Protein AF-A0A4V2WLY6-F1 (afdb_monomer)

Structure (mmCIF, N/CA/C/O backbone):
data_AF-A0A4V2WLY6-F1
#
_entry.id   AF-A0A4V2WLY6-F1
#
loop_
_atom_site.group_PDB
_atom_site.id
_atom_site.type_symbol
_atom_site.label_atom_id
_atom_site.label_alt_id
_atom_site.label_comp_id
_atom_site.label_asym_id
_atom_site.label_entity_id
_atom_site.label_seq_id
_atom_site.pdbx_PDB_ins_code
_atom_site.Cartn_x
_atom_site.Cartn_y
_atom_site.Cartn_z
_atom_site.occupancy
_atom_site.B_iso_or_equiv
_atom_site.auth_seq_id
_atom_site.auth_comp_id
_atom_site.auth_asym_id
_atom_site.auth_atom_id
_atom_site.pdbx_PDB_model_num
ATOM 1 N N . MET A 1 1 ? 9.867 -6.894 -5.201 1.00 90.81 1 MET A N 1
ATOM 2 C CA . MET A 1 1 ? 8.525 -6.310 -5.043 1.00 90.81 1 MET A CA 1
ATOM 3 C C . MET A 1 1 ? 8.366 -6.025 -3.567 1.00 90.81 1 MET A C 1
ATOM 5 O O . MET A 1 1 ? 8.521 -6.955 -2.788 1.00 90.81 1 MET A O 1
ATOM 9 N N . ARG A 1 2 ? 8.104 -4.778 -3.187 1.00 94.44 2 ARG A N 1
ATOM 10 C CA . ARG A 1 2 ? 7.743 -4.402 -1.816 1.00 94.44 2 ARG A CA 1
ATOM 11 C C . ARG A 1 2 ? 6.235 -4.533 -1.646 1.00 94.44 2 ARG A C 1
ATOM 13 O O . ARG A 1 2 ? 5.491 -4.207 -2.569 1.00 94.44 2 ARG A O 1
ATOM 20 N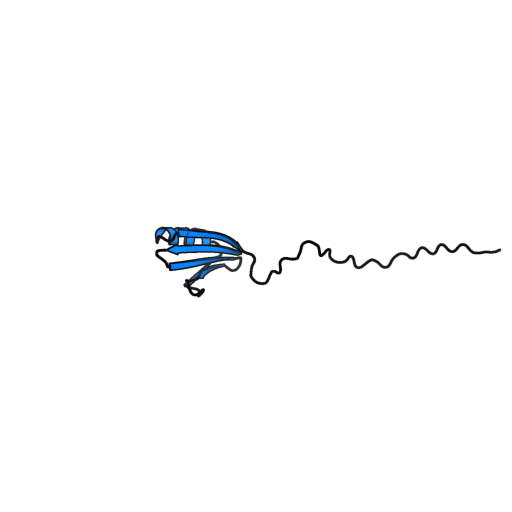 N . GLU A 1 3 ? 5.788 -5.020 -0.498 1.00 96.31 3 GLU A N 1
ATOM 21 C CA . GLU A 1 3 ? 4.374 -5.139 -0.145 1.00 96.31 3 GLU A CA 1
ATOM 22 C C . GLU A 1 3 ? 4.136 -4.529 1.241 1.00 96.31 3 GLU A C 1
ATOM 24 O O . GLU A 1 3 ? 4.792 -4.909 2.210 1.00 96.31 3 GLU A O 1
ATOM 29 N N . THR A 1 4 ? 3.167 -3.620 1.331 1.00 97.94 4 THR A N 1
ATOM 30 C CA . THR A 1 4 ? 2.736 -2.985 2.581 1.00 97.94 4 THR A CA 1
ATOM 31 C C . THR A 1 4 ? 1.263 -3.282 2.806 1.00 97.94 4 THR A C 1
ATOM 33 O O . THR A 1 4 ? 0.422 -3.033 1.941 1.00 97.94 4 THR A O 1
ATOM 36 N N . ILE A 1 5 ? 0.927 -3.822 3.971 1.00 97.69 5 ILE A N 1
ATOM 37 C CA . ILE A 1 5 ? -0.445 -4.086 4.392 1.00 97.69 5 ILE A CA 1
ATOM 38 C C . ILE A 1 5 ? -0.893 -2.937 5.287 1.00 97.69 5 ILE A C 1
ATOM 40 O O . ILE A 1 5 ? -0.221 -2.607 6.266 1.00 97.69 5 ILE A O 1
ATOM 44 N N . LEU A 1 6 ? -2.040 -2.350 4.948 1.00 98.31 6 LEU A N 1
ATOM 45 C CA . LEU A 1 6 ? -2.647 -1.265 5.702 1.00 98.31 6 LEU A CA 1
ATOM 46 C C . LEU A 1 6 ? -4.013 -1.664 6.245 1.00 98.31 6 LEU A C 1
ATOM 48 O O . LEU A 1 6 ? -4.808 -2.301 5.550 1.00 98.31 6 LEU A O 1
ATOM 52 N N . GLU A 1 7 ? -4.308 -1.221 7.462 1.00 97.94 7 GLU A N 1
ATOM 53 C CA . GLU A 1 7 ? -5.574 -1.470 8.143 1.00 97.94 7 GLU A CA 1
ATOM 54 C C . GLU A 1 7 ? -6.201 -0.181 8.667 1.00 97.94 7 GLU A C 1
ATOM 56 O O . GLU A 1 7 ? -5.514 0.746 9.099 1.00 97.94 7 GLU A O 1
ATOM 61 N N . ARG A 1 8 ? -7.533 -0.123 8.621 1.00 97.38 8 ARG A N 1
ATOM 62 C CA . ARG A 1 8 ? -8.323 0.989 9.154 1.00 97.38 8 ARG A CA 1
ATOM 63 C C . ARG A 1 8 ? -9.717 0.512 9.527 1.00 97.38 8 ARG A C 1
ATOM 65 O O . ARG A 1 8 ? -10.489 0.143 8.649 1.00 97.38 8 ARG A O 1
ATOM 72 N N . ALA A 1 9 ? -10.061 0.552 10.815 1.00 93.19 9 ALA A N 1
ATOM 73 C CA . ALA A 1 9 ? -11.410 0.251 11.317 1.00 93.19 9 ALA A CA 1
ATOM 74 C C . ALA A 1 9 ? -12.041 -1.032 10.715 1.00 93.19 9 ALA A C 1
ATOM 76 O O . ALA A 1 9 ? -13.198 -1.031 10.303 1.00 93.19 9 ALA A O 1
ATOM 77 N N . GLY A 1 10 ? -11.265 -2.118 10.614 1.00 92.38 10 GLY A N 1
ATOM 78 C CA . GLY A 1 10 ? -11.714 -3.396 10.040 1.00 92.38 10 GLY A CA 1
ATOM 79 C C . GLY A 1 10 ? -11.629 -3.501 8.510 1.00 92.38 10 GLY A C 1
ATOM 80 O O . GLY A 1 10 ? -11.931 -4.554 7.957 1.00 92.38 10 GLY A O 1
ATOM 81 N N . SER A 1 11 ? -11.193 -2.445 7.822 1.00 95.50 11 SER A N 1
ATOM 82 C CA . SER A 1 11 ? -10.854 -2.468 6.396 1.00 95.50 11 SER A CA 1
ATOM 83 C C . SER A 1 11 ? -9.372 -2.765 6.195 1.00 95.50 11 SER A C 1
ATOM 85 O O . SER A 1 11 ? -8.541 -2.339 6.997 1.00 95.50 11 SER A O 1
ATOM 87 N N . ARG A 1 12 ? -9.043 -3.446 5.092 1.00 96.88 12 ARG A N 1
ATOM 88 C CA . ARG A 1 12 ? -7.672 -3.787 4.696 1.00 96.88 12 ARG A CA 1
ATOM 89 C C . ARG A 1 12 ? -7.379 -3.298 3.281 1.00 96.88 12 ARG A C 1
ATOM 91 O O . ARG A 1 12 ? -8.220 -3.443 2.395 1.00 96.88 12 ARG A O 1
ATOM 98 N N . ARG A 1 13 ? -6.174 -2.774 3.076 1.00 97.62 13 ARG A N 1
ATOM 99 C CA . ARG A 1 13 ? -5.587 -2.480 1.764 1.00 97.62 13 ARG A CA 1
ATOM 100 C C . ARG A 1 13 ? -4.190 -3.072 1.669 1.00 97.62 13 ARG A C 1
ATOM 102 O O . ARG A 1 13 ? -3.545 -3.334 2.684 1.00 97.62 13 ARG A O 1
ATOM 109 N N . VAL A 1 14 ? -3.733 -3.293 0.444 1.00 97.44 14 VAL A N 1
ATOM 110 C CA . VAL A 1 14 ? -2.371 -3.757 0.173 1.00 97.44 14 VAL A CA 1
ATOM 111 C C . VAL A 1 14 ? -1.744 -2.851 -0.869 1.00 97.44 14 VAL A C 1
ATOM 113 O O . VAL A 1 14 ? -2.253 -2.758 -1.978 1.00 97.44 14 VAL A O 1
ATOM 116 N N . MET A 1 15 ? -0.636 -2.209 -0.533 1.00 97.31 15 MET A N 1
ATOM 117 C CA . MET A 1 15 ? 0.202 -1.521 -1.505 1.00 97.31 15 MET A CA 1
ATOM 118 C C . MET A 1 15 ? 1.278 -2.483 -2.001 1.00 97.31 15 MET A C 1
ATOM 120 O O . MET A 1 15 ? 1.932 -3.142 -1.194 1.00 97.31 15 MET A O 1
ATOM 124 N N . ARG A 1 16 ? 1.469 -2.581 -3.315 1.00 96.06 16 ARG A N 1
ATOM 125 C CA . ARG A 1 16 ? 2.564 -3.338 -3.929 1.00 96.06 16 ARG A CA 1
ATOM 126 C C . ARG A 1 16 ? 3.352 -2.431 -4.841 1.00 96.06 16 ARG A C 1
ATOM 128 O O . ARG A 1 16 ? 2.756 -1.781 -5.689 1.00 96.06 16 ARG A O 1
ATOM 135 N N . THR A 1 17 ? 4.668 -2.446 -4.699 1.00 95.62 17 THR A N 1
ATOM 136 C CA . THR A 1 17 ? 5.566 -1.692 -5.570 1.00 95.62 17 THR A CA 1
ATOM 137 C C . THR A 1 17 ? 6.602 -2.618 -6.179 1.00 95.62 17 THR A C 1
ATOM 139 O O . THR A 1 17 ? 7.282 -3.383 -5.484 1.00 95.62 17 THR A O 1
ATOM 142 N N . ASP A 1 18 ? 6.724 -2.553 -7.494 1.00 93.38 18 ASP A N 1
ATOM 143 C CA . ASP A 1 18 ? 7.758 -3.219 -8.271 1.00 93.38 18 ASP A CA 1
ATOM 144 C C . ASP A 1 18 ? 8.331 -2.271 -9.335 1.00 93.38 18 ASP A C 1
ATOM 146 O O . ASP A 1 18 ? 8.211 -1.052 -9.232 1.00 93.38 18 ASP A O 1
ATOM 150 N N . ASP A 1 19 ? 9.047 -2.830 -10.303 1.00 92.62 19 ASP A N 1
ATOM 151 C CA . ASP A 1 19 ? 9.661 -2.108 -11.411 1.00 92.62 19 ASP A CA 1
ATOM 152 C C . ASP A 1 19 ? 8.648 -1.575 -12.435 1.00 92.62 19 ASP A C 1
ATOM 154 O O . ASP A 1 19 ? 9.000 -0.691 -13.216 1.00 92.62 19 ASP A O 1
ATOM 158 N N . ALA A 1 20 ? 7.403 -2.061 -12.423 1.00 92.56 20 ALA A N 1
ATOM 159 C CA . ALA A 1 20 ? 6.337 -1.578 -13.294 1.00 92.56 20 ALA A CA 1
ATOM 160 C C . ALA A 1 20 ? 5.542 -0.424 -12.667 1.00 92.56 20 ALA A C 1
ATOM 162 O O . ALA A 1 20 ? 5.079 0.460 -13.388 1.00 92.56 20 ALA A O 1
ATOM 163 N N . GLY A 1 21 ? 5.393 -0.398 -11.340 1.00 95.62 21 GLY A N 1
ATOM 164 C CA . GLY A 1 21 ? 4.686 0.685 -10.662 1.00 95.62 21 GLY A CA 1
ATOM 165 C C . GLY A 1 21 ? 4.322 0.383 -9.217 1.00 95.62 21 GLY A C 1
ATOM 166 O O . GLY A 1 21 ? 4.744 -0.616 -8.634 1.00 95.62 21 GLY A O 1
ATOM 167 N N . THR A 1 22 ? 3.506 1.267 -8.645 1.00 96.62 22 THR A N 1
ATOM 168 C CA . THR A 1 22 ? 2.856 1.064 -7.349 1.00 96.62 22 THR A CA 1
ATOM 169 C C . THR A 1 22 ? 1.363 0.845 -7.552 1.00 96.62 22 THR A C 1
ATOM 171 O O . THR A 1 22 ? 0.687 1.690 -8.129 1.00 96.62 22 THR A O 1
ATOM 174 N N . VAL A 1 23 ? 0.828 -0.262 -7.044 1.00 97.25 23 VAL A N 1
ATOM 175 C CA . VAL A 1 23 ? -0.606 -0.569 -7.076 1.00 97.25 23 VAL A CA 1
ATOM 176 C C . VAL A 1 23 ? -1.167 -0.650 -5.664 1.00 97.25 23 VAL A C 1
ATOM 178 O O . VAL A 1 23 ? -0.530 -1.190 -4.759 1.00 97.25 23 VAL A O 1
ATOM 181 N N . VAL A 1 24 ? -2.379 -0.134 -5.474 1.00 97.12 24 VAL A N 1
ATOM 182 C CA . VAL A 1 24 ? -3.141 -0.270 -4.230 1.00 97.12 24 VAL A CA 1
ATOM 183 C C . VAL A 1 24 ? -4.296 -1.223 -4.484 1.00 97.12 24 VAL A C 1
ATOM 185 O O . VAL A 1 24 ? -5.135 -0.985 -5.351 1.00 97.12 24 VAL A O 1
ATOM 188 N N . LEU A 1 25 ? -4.341 -2.301 -3.714 1.00 97.50 25 LEU A N 1
ATOM 189 C CA . LEU A 1 25 ? -5.378 -3.319 -3.752 1.00 97.50 25 LEU A CA 1
ATOM 190 C C . LEU A 1 25 ? -6.351 -3.127 -2.590 1.00 97.50 25 LEU A C 1
ATOM 192 O O . LEU A 1 25 ? -5.946 -2.784 -1.473 1.00 97.50 25 LEU A O 1
ATOM 196 N N . ASP A 1 26 ? -7.626 -3.394 -2.841 1.00 96.12 26 ASP A N 1
ATOM 197 C CA . ASP A 1 26 ? -8.656 -3.454 -1.810 1.00 96.12 26 ASP A CA 1
ATOM 198 C C . ASP A 1 26 ? -8.644 -4.791 -1.038 1.00 96.12 26 ASP A C 1
ATOM 200 O O . ASP A 1 26 ? -7.790 -5.663 -1.234 1.00 96.12 26 ASP A O 1
ATOM 204 N N . ALA A 1 27 ? -9.612 -4.965 -0.136 1.00 93.38 27 ALA A N 1
ATOM 205 C CA . ALA A 1 27 ? -9.748 -6.179 0.664 1.00 93.38 27 ALA A CA 1
ATOM 206 C C . ALA A 1 27 ? -10.087 -7.433 -0.166 1.00 93.38 27 ALA A C 1
ATOM 208 O O . ALA A 1 27 ? -9.777 -8.542 0.269 1.00 93.38 27 ALA A O 1
ATOM 209 N N . ALA A 1 28 ? -10.695 -7.272 -1.346 1.00 94.06 28 ALA A N 1
ATOM 210 C CA . ALA A 1 28 ? -10.970 -8.354 -2.290 1.00 94.06 28 ALA A CA 1
ATOM 211 C C . ALA A 1 28 ? -9.757 -8.673 -3.187 1.00 94.06 28 ALA A C 1
ATOM 213 O O . ALA A 1 28 ? -9.795 -9.636 -3.951 1.00 94.06 28 ALA A O 1
ATOM 214 N N . GLY A 1 29 ? -8.671 -7.898 -3.080 1.00 93.50 29 GLY A N 1
ATOM 215 C CA . GLY A 1 29 ? -7.489 -8.021 -3.928 1.00 93.50 29 GLY A CA 1
ATOM 216 C C . GLY A 1 29 ? -7.655 -7.370 -5.301 1.00 93.50 29 GLY A C 1
ATOM 217 O O . GLY A 1 29 ? -6.836 -7.623 -6.184 1.00 93.50 29 GLY A O 1
ATOM 218 N N . MET A 1 30 ? -8.689 -6.548 -5.487 1.00 95.12 30 MET A N 1
ATOM 219 C CA . MET A 1 30 ? -8.927 -5.803 -6.720 1.00 95.12 30 MET A CA 1
ATOM 220 C C . MET A 1 30 ? -8.126 -4.503 -6.712 1.00 95.12 30 MET A C 1
ATOM 222 O O . MET A 1 30 ? -7.923 -3.897 -5.660 1.00 95.12 30 MET A O 1
ATOM 226 N N . VAL A 1 31 ? -7.677 -4.063 -7.887 1.00 96.31 31 VAL A N 1
ATOM 227 C CA . VAL A 1 31 ? -6.944 -2.800 -8.033 1.00 96.31 31 VAL A CA 1
ATOM 228 C C . VAL A 1 31 ? -7.885 -1.628 -7.764 1.00 96.31 31 VAL A C 1
ATOM 230 O O . VAL A 1 31 ? -8.872 -1.436 -8.472 1.00 96.31 31 VAL A O 1
ATOM 233 N N . ALA A 1 32 ? -7.562 -0.845 -6.740 1.00 95.25 32 ALA A N 1
ATOM 234 C CA . ALA A 1 32 ? -8.243 0.397 -6.402 1.00 95.25 32 ALA A CA 1
ATOM 235 C C . ALA A 1 32 ? -7.538 1.619 -7.011 1.00 95.25 32 ALA A C 1
ATOM 237 O O . ALA A 1 32 ? -8.205 2.601 -7.333 1.00 95.25 32 ALA A O 1
ATOM 238 N N . ALA A 1 33 ? -6.208 1.566 -7.159 1.00 94.88 33 ALA A N 1
ATOM 239 C CA . ALA A 1 33 ? -5.408 2.626 -7.769 1.00 94.88 33 ALA A CA 1
ATOM 240 C C . ALA A 1 33 ? -4.063 2.104 -8.307 1.00 94.88 33 ALA A C 1
ATOM 242 O O . ALA A 1 33 ? -3.519 1.125 -7.786 1.00 94.88 33 ALA A O 1
ATOM 243 N N . GLU A 1 34 ? -3.517 2.792 -9.311 1.00 97.38 34 GLU A N 1
ATOM 244 C CA . GLU A 1 34 ? -2.208 2.529 -9.921 1.00 97.38 34 GLU A CA 1
ATOM 245 C C . GLU A 1 34 ? -1.420 3.835 -10.055 1.00 97.38 34 GLU A C 1
ATOM 247 O O . GLU A 1 34 ? -1.978 4.884 -10.383 1.00 97.38 34 GLU A O 1
ATOM 252 N N . HIS A 1 35 ? -0.119 3.767 -9.791 1.00 96.19 35 HIS A N 1
ATOM 253 C CA . HIS A 1 35 ? 0.776 4.914 -9.704 1.00 96.19 35 HIS A CA 1
ATOM 254 C C . HIS A 1 35 ? 2.188 4.562 -10.193 1.00 96.19 35 HIS A C 1
ATOM 256 O O . HIS A 1 35 ? 2.541 3.392 -10.356 1.00 96.19 35 HIS A O 1
ATOM 262 N N . GLY A 1 36 ? 3.018 5.593 -10.382 1.00 95.38 36 GLY A N 1
ATOM 263 C CA . GLY A 1 36 ? 4.434 5.440 -10.714 1.00 95.38 36 GLY A CA 1
ATOM 264 C C . GLY A 1 36 ? 5.235 4.661 -9.663 1.00 95.38 36 GLY A C 1
ATOM 265 O O . GLY A 1 36 ? 4.808 4.459 -8.520 1.00 95.38 36 GLY A O 1
ATOM 266 N N . THR A 1 37 ? 6.425 4.212 -10.059 1.00 92.62 37 THR A N 1
ATOM 267 C CA . THR A 1 37 ? 7.342 3.428 -9.213 1.00 92.62 37 THR A CA 1
ATOM 268 C C . THR A 1 37 ? 7.891 4.221 -8.020 1.00 92.62 37 THR A C 1
ATOM 270 O O . THR A 1 37 ? 8.295 3.630 -7.023 1.00 92.62 37 THR A O 1
ATOM 273 N N . ASP A 1 38 ? 7.865 5.551 -8.086 1.00 94.06 38 ASP A N 1
ATOM 274 C CA . ASP A 1 38 ? 8.342 6.496 -7.071 1.00 94.06 38 ASP A CA 1
ATOM 275 C C . ASP A 1 38 ? 7.265 6.928 -6.057 1.00 94.06 38 ASP A C 1
ATOM 277 O O . ASP A 1 38 ? 7.558 7.643 -5.101 1.00 94.06 38 ASP A O 1
ATOM 281 N N . MET A 1 39 ? 6.021 6.469 -6.223 1.00 95.69 39 MET A N 1
ATOM 282 C CA . MET A 1 39 ? 4.871 6.966 -5.454 1.00 95.69 39 MET A CA 1
ATOM 283 C C . MET A 1 39 ? 4.629 6.239 -4.125 1.00 95.69 39 MET A C 1
ATOM 285 O O . MET A 1 39 ? 3.750 6.644 -3.370 1.00 95.69 39 MET A O 1
ATOM 289 N N . HIS A 1 40 ? 5.394 5.190 -3.806 1.00 96.44 40 HIS A N 1
ATOM 290 C CA . HIS A 1 40 ? 5.156 4.353 -2.623 1.00 96.44 40 HIS A CA 1
ATOM 291 C C . HIS A 1 40 ? 5.089 5.163 -1.316 1.00 96.44 40 HIS A C 1
ATOM 293 O O . HIS A 1 40 ? 4.097 5.108 -0.594 1.00 96.44 40 HIS A O 1
ATOM 299 N N . GLU A 1 41 ? 6.124 5.955 -1.029 1.00 96.25 41 GLU A N 1
ATOM 300 C CA . GLU A 1 41 ? 6.206 6.734 0.216 1.00 96.25 41 GLU A CA 1
ATOM 301 C C . GLU A 1 41 ? 5.162 7.859 0.268 1.00 96.25 41 GLU A C 1
ATOM 303 O O . GLU A 1 41 ? 4.608 8.145 1.329 1.00 96.25 41 GLU A O 1
ATOM 308 N N . ALA A 1 42 ? 4.849 8.470 -0.880 1.00 97.00 42 ALA A N 1
ATOM 309 C CA . ALA A 1 42 ? 3.823 9.506 -0.973 1.00 97.00 42 ALA A CA 1
ATOM 310 C C . ALA A 1 42 ? 2.43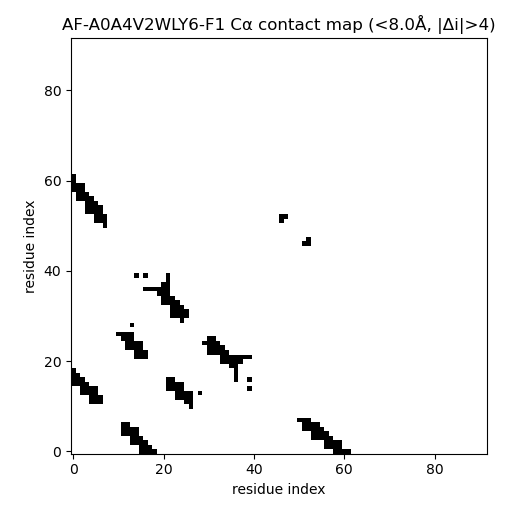5 8.939 -0.638 1.00 97.00 42 ALA A C 1
ATOM 312 O O . ALA A 1 42 ? 1.744 9.465 0.233 1.00 97.00 42 ALA A O 1
ATOM 313 N N . LEU A 1 43 ? 2.072 7.807 -1.245 1.00 96.69 43 LEU A N 1
ATOM 314 C CA . LEU A 1 43 ? 0.805 7.121 -0.984 1.00 96.69 43 LEU A CA 1
ATOM 315 C C . LEU A 1 43 ? 0.714 6.603 0.452 1.00 96.69 43 LEU A C 1
ATOM 317 O O . LEU A 1 43 ? -0.365 6.586 1.045 1.00 96.69 43 LEU A O 1
ATOM 321 N N . LEU A 1 44 ? 1.840 6.172 1.026 1.00 96.81 44 LEU A N 1
ATOM 322 C CA . LEU A 1 44 ? 1.891 5.728 2.413 1.00 96.81 44 LEU A CA 1
ATOM 323 C C . LEU A 1 44 ? 1.581 6.887 3.368 1.00 96.81 44 LEU A C 1
ATOM 325 O O . LEU A 1 44 ? 0.786 6.723 4.294 1.00 96.81 44 LEU A O 1
ATOM 329 N N . ALA A 1 45 ? 2.157 8.065 3.114 1.00 97.44 45 ALA A N 1
ATOM 330 C CA . ALA A 1 45 ? 1.882 9.277 3.878 1.00 97.44 45 ALA A CA 1
ATOM 331 C C . ALA A 1 45 ? 0.430 9.758 3.710 1.00 97.44 45 ALA A C 1
ATOM 333 O O . ALA A 1 45 ? -0.212 10.123 4.697 1.00 97.44 45 ALA A O 1
ATOM 334 N N . GLU A 1 46 ? -0.111 9.714 2.490 1.00 96.75 46 GLU A N 1
ATOM 335 C CA . GLU A 1 46 ? -1.515 10.039 2.212 1.00 96.75 46 GLU A CA 1
ATOM 336 C C . GLU A 1 46 ? -2.465 9.116 2.984 1.00 96.75 46 GLU A C 1
ATOM 338 O O . GLU A 1 46 ? -3.333 9.586 3.724 1.00 96.75 46 GLU A O 1
ATOM 343 N N . MET A 1 47 ? -2.253 7.799 2.906 1.00 96.75 47 MET A N 1
ATOM 344 C CA . MET A 1 47 ? -3.071 6.832 3.637 1.00 96.75 47 MET A CA 1
ATOM 345 C C . MET A 1 47 ? -2.920 6.973 5.157 1.00 96.75 47 MET A C 1
ATOM 347 O O . MET A 1 47 ? -3.911 6.858 5.881 1.00 96.75 47 MET A O 1
ATOM 351 N N . ALA A 1 48 ? -1.726 7.286 5.662 1.00 97.00 48 ALA A N 1
ATOM 352 C CA . ALA A 1 48 ? -1.548 7.607 7.076 1.00 97.00 48 ALA A CA 1
ATOM 353 C C . ALA A 1 48 ? -2.377 8.841 7.487 1.00 97.00 48 ALA A C 1
ATOM 355 O O . ALA A 1 48 ? -3.034 8.818 8.530 1.00 97.00 48 ALA A O 1
ATOM 356 N N . GLY A 1 49 ? -2.423 9.883 6.647 1.00 97.31 49 GLY A N 1
ATOM 357 C CA . GLY A 1 49 ? -3.272 11.066 6.844 1.00 97.31 49 GLY A CA 1
ATOM 358 C C . GLY A 1 49 ? -4.775 10.761 6.824 1.00 97.31 49 GLY A C 1
ATOM 359 O O . GLY A 1 49 ? -5.553 11.401 7.529 1.00 97.31 49 GLY A O 1
ATOM 360 N N . GLU A 1 50 ? -5.186 9.731 6.086 1.00 95.75 50 GLU A N 1
ATOM 361 C CA . GLU A 1 50 ? -6.552 9.192 6.095 1.00 95.75 50 GLU A CA 1
ATOM 362 C C . GLU A 1 50 ? -6.855 8.281 7.304 1.00 95.75 50 GLU A C 1
ATOM 364 O O . GLU A 1 50 ? -7.990 7.819 7.466 1.00 95.75 50 GLU A O 1
ATOM 369 N N . GLY A 1 51 ? -5.868 8.004 8.158 1.00 97.50 51 GLY A N 1
ATOM 370 C CA . GLY A 1 51 ? -6.011 7.161 9.346 1.00 97.50 51 GLY A CA 1
ATOM 371 C C . GLY A 1 51 ? -5.797 5.666 9.102 1.00 97.50 51 GLY A C 1
ATOM 372 O O . GLY A 1 51 ? -6.243 4.853 9.913 1.00 97.50 51 GLY A O 1
ATOM 373 N N . TRP A 1 52 ? -5.152 5.285 7.999 1.00 97.94 52 TRP A N 1
ATOM 374 C CA . TRP A 1 52 ? -4.665 3.920 7.809 1.00 97.94 52 TRP A CA 1
ATOM 375 C C . TRP A 1 52 ? -3.378 3.682 8.593 1.00 97.94 52 TRP A C 1
ATOM 377 O O . TRP A 1 52 ? -2.543 4.572 8.744 1.00 97.94 52 TRP A O 1
ATOM 387 N N . GLN A 1 53 ? -3.206 2.454 9.069 1.00 98.00 53 GLN A N 1
ATOM 388 C CA . GLN A 1 53 ? -2.033 2.035 9.825 1.00 98.00 53 GLN A CA 1
ATOM 389 C C . GLN A 1 53 ? -1.343 0.874 9.127 1.00 98.00 53 GLN A C 1
ATOM 391 O O . GLN A 1 53 ? -2.004 -0.045 8.649 1.00 98.00 53 GLN A O 1
ATOM 396 N N . VAL A 1 54 ? -0.013 0.901 9.090 1.00 97.81 54 VAL A N 1
ATOM 397 C CA . VAL A 1 54 ? 0.784 -0.211 8.565 1.00 97.81 54 VAL A CA 1
ATOM 398 C C . VAL A 1 54 ? 0.728 -1.373 9.551 1.00 97.81 54 VAL A C 1
ATOM 400 O O . VAL A 1 54 ? 1.196 -1.242 10.681 1.00 97.81 54 VAL A O 1
ATOM 403 N N . SER A 1 55 ? 0.174 -2.510 9.126 1.00 97.62 55 SER A N 1
ATOM 404 C CA . SER A 1 55 ? 0.186 -3.752 9.909 1.00 97.62 55 SER A CA 1
ATOM 405 C C . SER A 1 55 ? 1.328 -4.689 9.507 1.00 97.62 55 SER A C 1
ATOM 407 O O . SER A 1 55 ? 1.796 -5.471 10.333 1.00 97.62 55 SER A O 1
ATOM 409 N N . ALA A 1 56 ? 1.826 -4.583 8.271 1.00 96.75 56 ALA A N 1
ATOM 410 C CA . ALA A 1 56 ? 3.048 -5.247 7.821 1.00 96.75 56 ALA A CA 1
ATOM 411 C C . ALA A 1 56 ? 3.688 -4.483 6.658 1.00 96.75 56 ALA A C 1
ATOM 413 O O . ALA A 1 56 ? 2.981 -3.907 5.836 1.00 96.75 56 ALA A O 1
ATOM 414 N N . ASP A 1 57 ? 5.012 -4.528 6.557 1.00 97.06 57 ASP A N 1
ATOM 415 C CA . ASP A 1 57 ? 5.768 -3.995 5.423 1.00 97.06 57 ASP A CA 1
ATOM 416 C C . ASP A 1 57 ? 6.989 -4.877 5.165 1.00 97.06 57 ASP A C 1
ATOM 418 O O . ASP A 1 57 ? 7.624 -5.354 6.110 1.00 97.06 57 ASP A O 1
ATOM 422 N N . GLY A 1 58 ? 7.314 -5.112 3.897 1.00 94.50 58 GLY A N 1
ATOM 423 C CA . GLY A 1 58 ? 8.538 -5.819 3.549 1.00 94.50 58 GLY A CA 1
ATOM 424 C C . GLY A 1 58 ? 8.641 -6.246 2.094 1.00 94.50 58 GLY A C 1
ATOM 425 O O . GLY A 1 58 ? 7.714 -6.119 1.292 1.00 94.50 58 GLY A O 1
ATOM 426 N N . ASP A 1 59 ? 9.806 -6.791 1.759 1.00 93.69 59 ASP A N 1
ATOM 427 C CA . ASP A 1 59 ? 10.068 -7.348 0.440 1.00 93.69 59 ASP A CA 1
ATOM 428 C C . ASP A 1 59 ? 9.442 -8.732 0.279 1.00 93.69 59 ASP A C 1
ATOM 430 O O . ASP A 1 59 ? 9.622 -9.643 1.091 1.00 93.69 59 ASP A O 1
ATOM 434 N N . ARG A 1 60 ? 8.754 -8.916 -0.845 1.00 82.38 60 ARG A N 1
ATOM 435 C CA . ARG A 1 60 ? 8.178 -10.181 -1.273 1.00 82.38 60 ARG A CA 1
ATOM 436 C C . ARG A 1 60 ? 8.804 -10.625 -2.588 1.00 82.38 60 ARG A C 1
ATOM 438 O O . ARG A 1 60 ? 8.985 -9.849 -3.533 1.00 82.38 60 ARG A O 1
ATOM 445 N N . ALA A 1 61 ? 9.116 -11.916 -2.668 1.00 76.69 61 ALA A N 1
ATOM 446 C CA . ALA A 1 61 ? 9.475 -12.523 -3.938 1.00 76.69 61 ALA A CA 1
ATOM 447 C C . ALA A 1 61 ? 8.267 -12.436 -4.891 1.00 76.69 61 ALA A C 1
ATOM 449 O O . ALA A 1 61 ? 7.154 -12.783 -4.480 1.00 76.69 61 ALA A O 1
ATOM 450 N N . PRO A 1 62 ? 8.455 -11.994 -6.146 1.00 60.28 62 PRO A N 1
ATOM 451 C CA . PRO A 1 62 ? 7.372 -12.013 -7.115 1.00 60.28 62 PRO A CA 1
ATOM 452 C C . PRO A 1 62 ? 6.869 -13.458 -7.289 1.00 60.28 62 PRO A C 1
ATOM 454 O O . PRO A 1 62 ? 7.684 -14.395 -7.284 1.00 60.28 62 PRO A O 1
ATOM 457 N N . PRO A 1 63 ? 5.549 -13.672 -7.423 1.00 60.62 63 PRO A N 1
ATOM 458 C CA . PRO A 1 63 ? 5.005 -15.002 -7.658 1.00 60.62 63 PRO A CA 1
ATOM 459 C C . PRO A 1 63 ? 5.645 -15.605 -8.919 1.00 60.62 63 PRO A C 1
ATOM 461 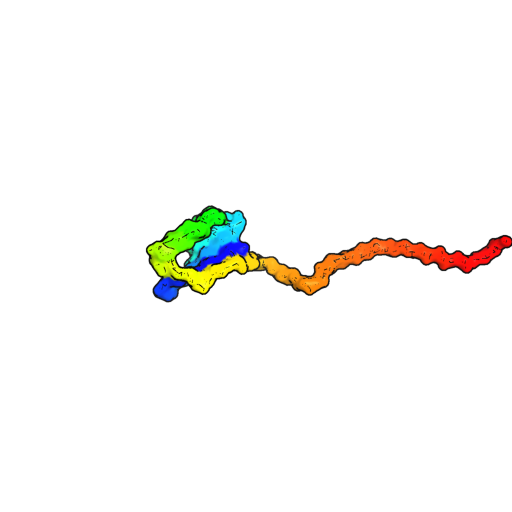O O . PRO A 1 63 ? 5.664 -14.979 -9.973 1.00 60.62 63 PRO A O 1
ATOM 464 N N . GLY A 1 64 ? 6.218 -16.807 -8.791 1.00 56.31 64 GLY A N 1
ATOM 465 C CA . GLY A 1 64 ? 6.87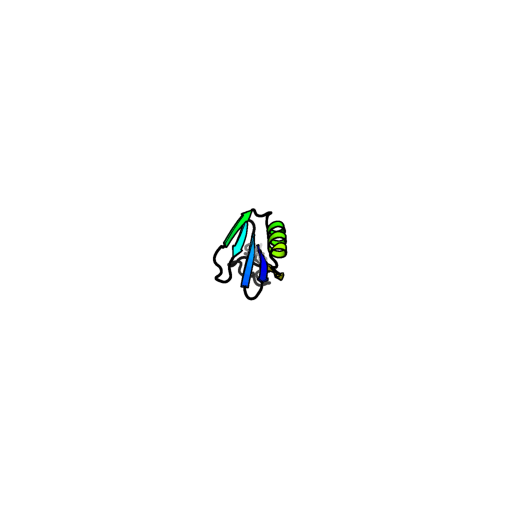0 -17.530 -9.892 1.00 56.31 64 GLY A CA 1
ATOM 466 C C . GLY A 1 64 ? 8.398 -17.612 -9.827 1.00 56.31 64 GLY A C 1
ATOM 467 O O . GLY A 1 64 ? 8.984 -18.436 -10.528 1.00 56.31 64 GLY A O 1
ATOM 468 N N . ARG A 1 65 ? 9.073 -16.858 -8.946 1.00 48.56 65 ARG A N 1
ATOM 469 C CA . ARG A 1 65 ? 10.494 -17.119 -8.668 1.00 48.56 65 ARG A CA 1
ATOM 470 C C . ARG A 1 65 ? 10.579 -18.301 -7.700 1.00 48.56 65 ARG A C 1
ATOM 472 O O . ARG A 1 65 ? 10.556 -18.111 -6.487 1.00 48.56 65 ARG A O 1
ATOM 479 N N . LEU A 1 66 ? 10.633 -19.526 -8.235 1.00 51.28 66 LEU A N 1
ATOM 480 C CA . LEU A 1 66 ? 11.033 -20.701 -7.455 1.00 51.28 66 LEU A CA 1
ATOM 481 C C . LEU A 1 66 ? 12.303 -20.318 -6.692 1.00 51.28 66 LEU A C 1
ATOM 483 O O . LEU A 1 66 ? 13.295 -19.917 -7.308 1.00 51.28 66 LEU A O 1
ATOM 487 N N . ALA A 1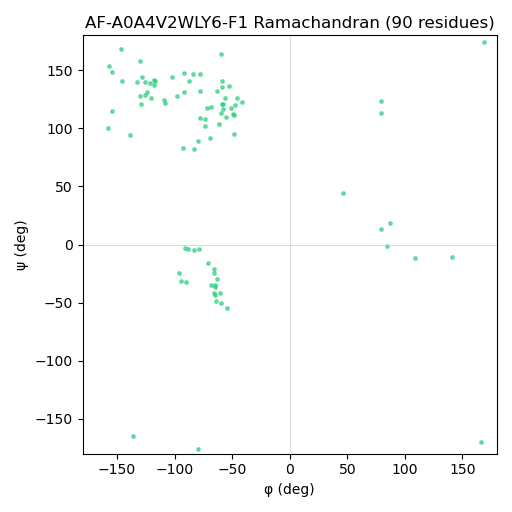 67 ? 12.263 -20.386 -5.362 1.00 55.19 67 ALA A N 1
ATOM 488 C CA . ALA A 1 67 ? 13.473 -20.305 -4.568 1.00 55.19 67 ALA A CA 1
ATOM 489 C C . ALA A 1 67 ? 14.398 -21.401 -5.102 1.00 55.19 67 ALA A C 1
ATOM 491 O O . ALA A 1 67 ? 14.080 -22.582 -4.976 1.00 55.19 67 ALA A O 1
ATOM 492 N N . ARG A 1 68 ? 15.491 -21.027 -5.782 1.00 53.75 68 ARG A N 1
ATOM 493 C CA . ARG A 1 68 ? 16.502 -22.005 -6.177 1.00 53.75 68 ARG A CA 1
ATOM 494 C C . ARG A 1 68 ? 16.969 -22.646 -4.869 1.00 53.75 68 ARG A C 1
ATOM 496 O O . ARG A 1 68 ? 17.489 -21.910 -4.028 1.00 53.75 68 ARG A O 1
ATOM 503 N N . PRO A 1 69 ? 16.765 -23.956 -4.654 1.00 56.62 69 PRO A N 1
ATOM 504 C CA . PRO A 1 69 ? 17.269 -24.586 -3.450 1.00 56.62 69 PRO A CA 1
ATOM 505 C C . PRO A 1 69 ? 18.794 -24.394 -3.417 1.00 56.62 69 PRO A C 1
ATOM 507 O O . PRO A 1 69 ? 19.444 -24.539 -4.462 1.00 56.62 69 PRO A O 1
ATOM 510 N N . PRO A 1 70 ? 19.381 -24.027 -2.266 1.00 52.56 70 PRO A N 1
ATOM 511 C CA . PRO A 1 70 ? 20.829 -23.954 -2.140 1.00 52.56 70 PRO A CA 1
ATOM 512 C C . PRO A 1 70 ? 21.397 -25.351 -2.423 1.00 52.56 70 PRO A C 1
ATOM 514 O O . PRO A 1 70 ? 21.107 -26.293 -1.693 1.00 52.56 70 PRO A O 1
ATOM 517 N N . GLY A 1 71 ? 22.143 -25.500 -3.523 1.00 53.31 71 GLY A N 1
ATOM 518 C CA . GLY A 1 71 ? 22.796 -26.768 -3.872 1.00 53.31 71 GLY A CA 1
ATOM 519 C C . GLY A 1 71 ? 22.811 -27.171 -5.349 1.00 53.31 71 GLY A C 1
ATOM 520 O O . GLY A 1 71 ? 23.555 -28.082 -5.690 1.00 53.31 71 GLY A O 1
ATOM 521 N N . GLN A 1 72 ? 22.077 -26.512 -6.256 1.00 49.69 72 GLN A N 1
ATOM 522 C CA . GLN A 1 72 ? 22.272 -26.754 -7.697 1.00 49.69 72 GLN A CA 1
ATOM 523 C C . GLN A 1 72 ? 23.449 -25.929 -8.222 1.00 49.69 72 G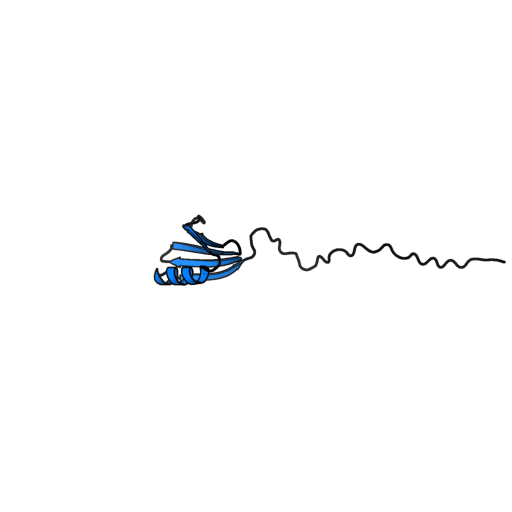LN A C 1
ATOM 525 O O . GLN A 1 72 ? 23.296 -24.835 -8.767 1.00 49.69 72 GLN A O 1
ATOM 530 N N . ILE A 1 73 ? 24.643 -26.478 -8.013 1.00 52.19 73 ILE A N 1
ATOM 531 C CA . ILE A 1 73 ? 25.821 -26.185 -8.822 1.00 52.19 73 ILE A CA 1
ATOM 532 C C . ILE A 1 73 ? 25.420 -26.579 -10.244 1.00 52.19 73 ILE A C 1
ATOM 534 O O . ILE A 1 73 ? 25.001 -27.717 -10.466 1.00 52.19 73 ILE A O 1
ATOM 538 N N . ALA A 1 74 ? 25.454 -25.630 -11.183 1.00 53.09 74 ALA A N 1
ATOM 539 C CA . ALA A 1 74 ? 25.344 -25.961 -12.596 1.00 53.09 74 ALA A CA 1
ATOM 540 C C . ALA A 1 74 ? 26.380 -27.050 -12.857 1.00 53.09 74 ALA A C 1
ATOM 542 O O . ALA A 1 74 ? 27.559 -26.827 -12.584 1.00 53.09 74 ALA A O 1
ATOM 543 N N . GLY A 1 75 ? 25.912 -28.233 -13.258 1.00 45.31 75 GLY A N 1
ATOM 544 C CA . GLY A 1 75 ? 26.781 -29.345 -13.585 1.00 45.31 75 GLY A CA 1
ATOM 545 C C . GLY A 1 75 ? 27.852 -28.831 -14.527 1.00 45.31 75 GLY A C 1
ATOM 546 O O . GLY A 1 75 ? 27.544 -28.424 -15.648 1.00 45.31 75 GLY A O 1
ATOM 547 N N . ASP A 1 76 ? 29.078 -28.805 -14.014 1.00 47.06 76 ASP A N 1
ATOM 548 C CA . ASP A 1 76 ? 30.293 -28.870 -14.796 1.00 47.06 76 ASP A CA 1
ATOM 549 C C . ASP A 1 76 ? 30.082 -30.034 -15.760 1.00 47.06 76 ASP A C 1
ATOM 551 O O . ASP A 1 76 ? 30.153 -31.210 -15.394 1.00 47.06 76 ASP A O 1
ATOM 555 N N . SER A 1 77 ? 29.624 -29.702 -16.966 1.00 47.56 77 SER A N 1
ATOM 556 C CA . SER A 1 77 ? 29.577 -30.645 -18.065 1.00 47.56 77 SER A CA 1
ATOM 557 C C . SER A 1 77 ? 31.032 -30.870 -18.392 1.00 47.56 77 SER A C 1
ATOM 559 O O . SER A 1 77 ? 31.637 -30.073 -19.106 1.00 47.56 77 SER A O 1
ATOM 561 N N . GLY A 1 78 ? 31.576 -31.898 -17.737 1.00 40.00 78 GLY A N 1
ATOM 562 C CA . GLY A 1 78 ? 32.972 -32.257 -17.772 1.00 40.00 78 GLY A CA 1
ATOM 563 C C . GLY A 1 78 ? 33.500 -32.135 -19.187 1.00 40.00 78 GLY A C 1
ATOM 564 O O . GLY A 1 78 ? 32.990 -32.760 -20.121 1.00 40.00 78 GLY A O 1
ATOM 565 N N . ALA A 1 79 ? 34.532 -31.308 -19.325 1.00 44.78 79 ALA A N 1
ATOM 566 C CA . ALA A 1 79 ? 35.445 -31.418 -20.439 1.00 44.78 79 ALA A CA 1
ATOM 567 C C . ALA A 1 79 ? 35.794 -32.911 -20.598 1.00 44.78 79 ALA A C 1
ATOM 569 O O . ALA A 1 79 ? 36.173 -33.543 -19.605 1.00 44.78 79 ALA A O 1
ATOM 570 N N . PRO A 1 80 ? 35.625 -33.514 -21.789 1.00 48.47 80 PRO A N 1
ATOM 571 C CA . PRO A 1 80 ? 36.029 -34.893 -21.986 1.00 48.47 80 PRO A CA 1
ATOM 572 C C . PRO A 1 80 ? 37.518 -34.994 -21.663 1.00 48.47 80 PRO A C 1
ATOM 574 O O . PRO A 1 80 ? 38.345 -34.267 -22.217 1.00 48.47 80 PRO A O 1
ATOM 577 N N . GLY A 1 81 ? 37.816 -35.851 -20.688 1.00 40.12 81 GLY A N 1
ATOM 578 C CA . GLY A 1 81 ? 39.146 -36.030 -20.141 1.00 40.12 81 GLY A CA 1
ATOM 579 C C . GLY A 1 81 ? 40.167 -36.310 -21.235 1.00 40.12 81 GLY A C 1
ATOM 580 O O . GLY A 1 81 ? 39.942 -37.128 -22.128 1.00 40.12 81 GLY A O 1
ATOM 581 N N . LEU A 1 82 ? 41.320 -35.649 -21.114 1.00 44.50 82 LEU A N 1
ATOM 582 C CA . LEU A 1 82 ? 42.569 -36.164 -21.650 1.00 44.50 82 LEU A CA 1
ATOM 583 C C . LEU A 1 82 ? 42.703 -37.624 -21.201 1.00 44.50 82 LEU A C 1
ATOM 585 O O . LEU A 1 82 ? 42.884 -37.899 -20.014 1.00 44.50 82 LEU A O 1
ATOM 589 N N . GLN A 1 83 ? 42.613 -38.559 -22.142 1.00 44.75 83 GLN A N 1
ATOM 590 C CA . GLN A 1 83 ? 43.062 -39.918 -21.896 1.00 44.75 83 GLN A CA 1
ATOM 591 C C . GLN A 1 83 ? 44.589 -39.898 -21.899 1.00 44.75 83 GLN A C 1
ATOM 593 O O . GLN A 1 83 ? 45.223 -39.834 -22.951 1.00 44.75 83 GLN A O 1
ATOM 598 N N . ALA A 1 84 ? 45.174 -39.918 -20.703 1.00 50.59 84 ALA A N 1
ATOM 599 C CA . ALA A 1 84 ? 46.542 -40.367 -20.524 1.00 50.59 84 ALA A CA 1
ATOM 600 C C . ALA A 1 84 ? 46.602 -41.838 -20.961 1.00 50.59 84 ALA A C 1
ATOM 602 O O . ALA A 1 84 ? 46.112 -42.723 -20.263 1.00 50.59 84 ALA A O 1
ATOM 603 N N . ILE A 1 85 ? 47.153 -42.087 -22.147 1.00 48.59 85 ILE A N 1
ATOM 604 C CA . ILE A 1 85 ? 47.611 -43.416 -22.545 1.00 48.59 85 ILE A CA 1
ATOM 605 C C . ILE A 1 85 ? 49.090 -43.534 -22.176 1.00 48.59 85 ILE A C 1
ATOM 607 O O . ILE A 1 85 ? 49.977 -43.320 -22.995 1.00 48.59 85 ILE A O 1
ATOM 611 N N . GLU A 1 86 ? 49.358 -43.874 -20.917 1.00 48.66 86 GLU A N 1
ATOM 612 C CA . GLU A 1 86 ? 50.554 -44.654 -20.608 1.00 48.66 86 GLU A CA 1
ATOM 613 C C . GLU A 1 86 ? 50.282 -46.081 -21.089 1.00 48.66 86 GLU A C 1
ATOM 615 O O . GLU A 1 86 ? 49.453 -46.797 -20.527 1.00 48.66 86 GLU A O 1
ATOM 620 N N . ASN A 1 87 ? 50.944 -46.484 -22.171 1.00 42.88 87 ASN A 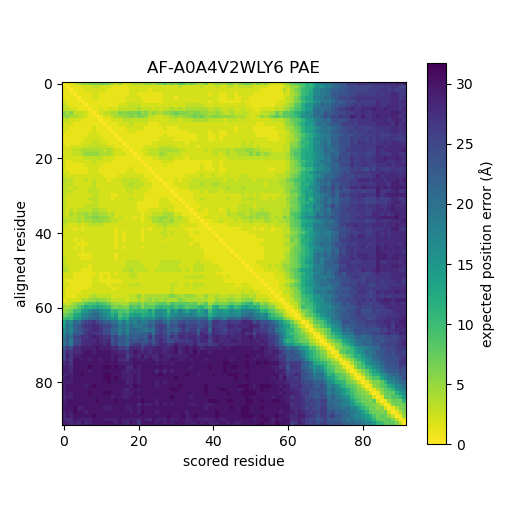N 1
ATOM 621 C CA . ASN A 1 87 ? 51.117 -47.893 -22.487 1.00 42.88 87 ASN A CA 1
ATOM 622 C C . ASN A 1 87 ? 52.549 -48.103 -22.979 1.00 42.88 87 ASN A C 1
ATOM 624 O O . ASN A 1 87 ? 52.879 -47.865 -24.140 1.00 42.88 87 ASN A O 1
ATOM 628 N N . ASP A 1 88 ? 53.396 -48.473 -22.026 1.00 49.75 88 ASP A N 1
ATOM 629 C CA . ASP A 1 88 ? 54.740 -48.977 -22.244 1.00 49.75 88 ASP A CA 1
ATOM 630 C C . ASP A 1 88 ? 54.625 -50.446 -22.685 1.00 49.75 88 ASP A C 1
ATOM 632 O O . ASP A 1 88 ? 54.229 -51.306 -21.896 1.00 49.75 88 ASP A O 1
ATOM 636 N N . ALA A 1 89 ? 54.910 -50.729 -23.961 1.00 45.44 89 ALA A N 1
ATOM 637 C CA . ALA A 1 89 ? 55.144 -52.088 -24.443 1.00 45.44 89 ALA A CA 1
ATOM 638 C C . ALA A 1 89 ? 55.960 -52.134 -25.758 1.00 45.44 89 ALA A C 1
ATOM 640 O O . ALA A 1 89 ? 55.414 -52.029 -26.851 1.00 45.44 89 ALA A O 1
ATOM 641 N N . ILE A 1 90 ? 57.259 -52.423 -25.595 1.00 43.72 90 ILE A N 1
ATOM 642 C CA . ILE A 1 90 ? 58.047 -53.458 -26.305 1.00 43.72 90 ILE A CA 1
ATOM 643 C C . ILE A 1 90 ? 58.580 -53.201 -27.744 1.00 43.72 90 ILE A C 1
ATOM 645 O O . ILE A 1 90 ? 57.847 -53.096 -28.721 1.00 43.72 90 ILE A O 1
ATOM 649 N N . SER A 1 91 ? 59.916 -53.345 -27.815 1.00 42.97 91 SER A N 1
ATOM 650 C CA . SER A 1 91 ? 60.814 -53.800 -28.902 1.00 42.97 91 SER A CA 1
ATOM 651 C C . SER A 1 91 ? 61.215 -52.871 -30.053 1.00 42.97 91 SER A C 1
ATOM 653 O O . SER A 1 91 ? 60.493 -52.696 -31.032 1.00 42.97 91 SER A O 1
ATOM 655 N N . SER A 1 92 ? 62.510 -52.534 -30.076 1.00 39.47 92 SER A N 1
ATOM 656 C CA . SER A 1 92 ? 63.491 -53.201 -30.960 1.00 39.47 92 SER A CA 1
ATOM 657 C C . SER A 1 92 ? 64.894 -53.143 -30.365 1.00 39.47 92 SER A C 1
ATOM 659 O O . SER A 1 92 ? 65.199 -52.126 -29.705 1.00 39.47 92 SER A O 1
#

Sequence (92 aa):
MRETILERAGSRRVMRTDDAGTVVLDAAGMVAAEHGTDMHEALLAEMAGEGWQVSADGDRAPPGRLARPPGQIAGDSGAPGLQAIENDAISS

Radius of gyration: 27.84 Å; Cα contacts (8 Å, |Δi|>4): 116; chains: 1; bounding box: 75×65×42 Å

Secondary structure (DSSP, 8-sta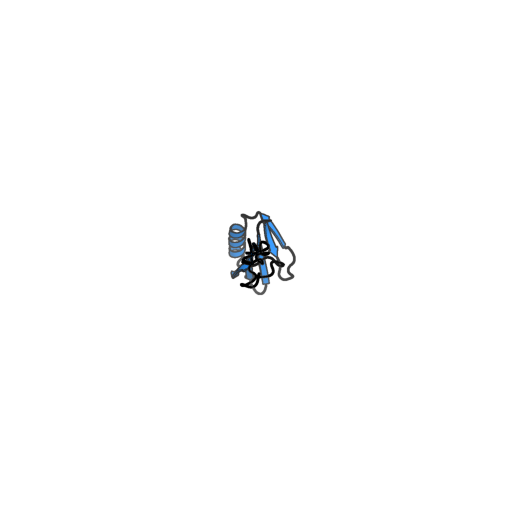te):
-EEEEEEETTEEEEEEE-SS-EEEE-TTS-EEEEE-TT-HHHHHHHHHHTT-EEEEEEE-PPTT-----TT---------------------

Nearest PDB structures (foldseek):
  1yzb-assembly1_A  TM=7.559E-01  e=2.509E-01  Homo sapiens
  2dos-assembly1_A  TM=7.063E-01  e=1.683E+00  Homo sapiens
  3o65-assembly4_G  TM=6.706E-01  e=2.521E+00  Homo sapiens
  2aga-assembly1_A  TM=6.732E-01  e=4.754E+00  Homo sapiens

Solvent-accessible surface area (backbone atoms only — not comparable to full-atom values): 5809 Å² total; per-residue (Å²): 70,41,41,36,34,32,38,40,100,92,44,47,36,36,40,38,36,44,97,89,20,23,37,33,24,40,75,88,67,46,83,75,46,79,47,54,63,82,42,56,67,58,52,50,52,53,40,42,75,74,58,37,41,78,79,43,74,48,82,41,82,60,92,84,68,73,78,76,65,93,78,78,67,78,75,77,76,69,73,82,72,84,78,82,77,86,75,91,78,87,87,134

Organism: NCBI:txid2527868

Mean predicted aligned error: 13.75 Å

Foldseek 3Di:
DKWWWKDDPHWIWIWDADPQFIFIAGPVRDTPDTGHNPCVVVVVVVVVVVVIDTPDIDD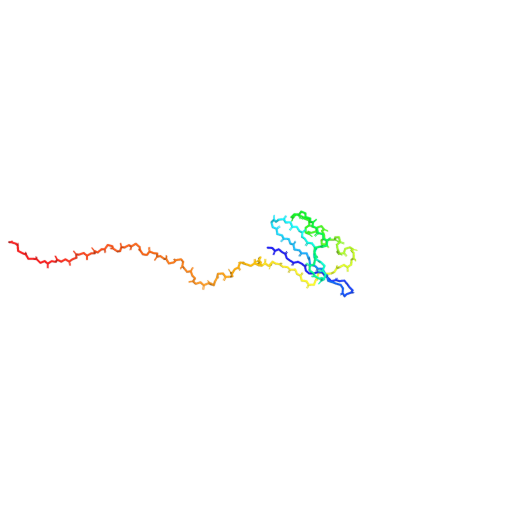DDDPPPDPPPPPPDPPPPDDPDDPPPPDDDDDD

pLDDT: mean 79.76, std 22.35, range [39.47, 98.31]